Protein AF-A0A961YXX7-F1 (afdb_monomer_lite)

Secondary structure (DSSP, 8-state):
-HHHHHSTT-EEHHHHHHHHT--HHHHHHIIIIIIIIIT---EEEEEETTTEEEEEE--

pLDDT: mean 95.92, std 5.8, range [56.41, 98.56]

Structure (mmCIF, N/CA/C/O backbone):
data_AF-A0A961YXX7-F1
#
_entry.id   AF-A0A961YXX7-F1
#
loop_
_atom_site.group_PDB
_atom_site.id
_atom_site.type_symbol
_atom_site.label_atom_id
_atom_site.label_alt_id
_atom_site.label_comp_id
_atom_site.label_asym_id
_atom_site.label_entity_id
_atom_site.label_seq_id
_atom_site.pdbx_PDB_ins_code
_atom_site.Cartn_x
_atom_site.Cartn_y
_atom_site.Cartn_z
_atom_site.occupancy
_atom_site.B_iso_or_equiv
_atom_site.auth_s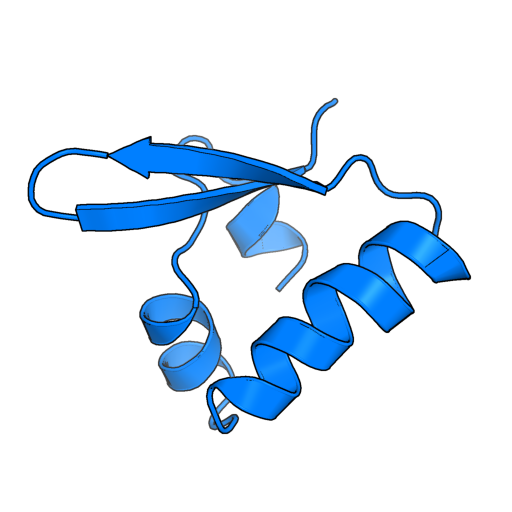eq_id
_atom_site.auth_comp_id
_atom_site.auth_asym_id
_atom_s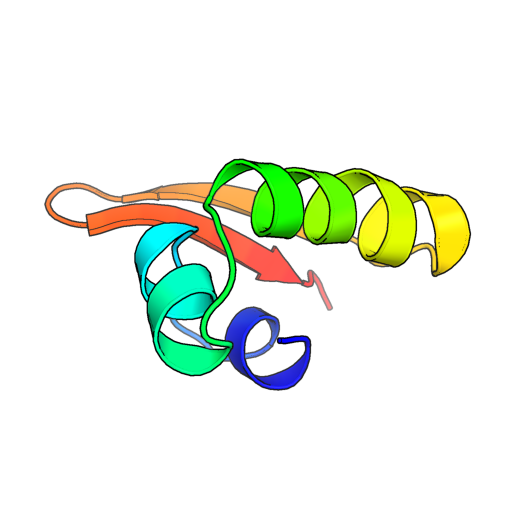ite.auth_atom_id
_atom_site.pdbx_PDB_model_num
ATOM 1 N N . MET A 1 1 ? -2.700 -6.547 -4.759 1.00 94.19 1 MET A N 1
ATOM 2 C CA . MET A 1 1 ? -2.110 -5.384 -4.077 1.00 94.19 1 MET A CA 1
ATOM 3 C C . MET A 1 1 ? -2.381 -4.108 -4.852 1.00 94.19 1 MET A C 1
ATOM 5 O O . MET A 1 1 ? -3.075 -3.265 -4.317 1.00 94.19 1 MET A O 1
ATOM 9 N N . ILE A 1 2 ? -1.934 -3.976 -6.111 1.00 96.12 2 ILE A N 1
ATOM 10 C CA . ILE A 1 2 ? -2.184 -2.762 -6.921 1.00 96.12 2 ILE A CA 1
ATOM 11 C C . ILE A 1 2 ? -3.676 -2.397 -6.971 1.00 96.12 2 ILE A C 1
ATOM 13 O O . ILE A 1 2 ? -4.016 -1.251 -6.717 1.00 96.12 2 ILE A O 1
ATOM 17 N N . ALA A 1 3 ? -4.568 -3.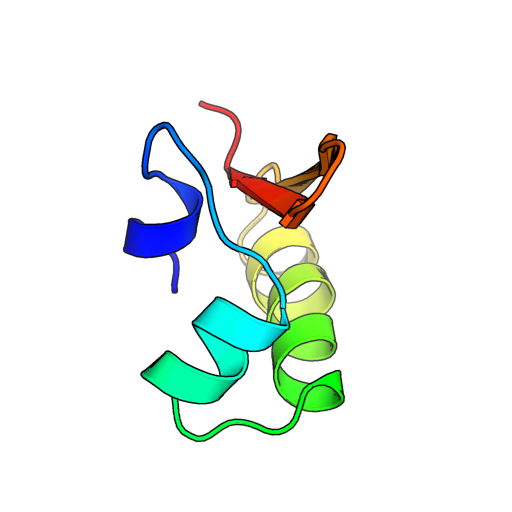366 -7.210 1.00 96.75 3 ALA A N 1
ATOM 18 C CA . ALA A 1 3 ? -6.015 -3.122 -7.195 1.00 96.75 3 ALA A CA 1
ATOM 19 C C . ALA A 1 3 ? -6.529 -2.576 -5.846 1.00 96.75 3 ALA A C 1
ATOM 21 O O . ALA A 1 3 ? -7.335 -1.657 -5.837 1.00 96.75 3 ALA A O 1
ATOM 22 N N . MET A 1 4 ? -6.014 -3.080 -4.716 1.00 97.62 4 MET A N 1
ATOM 23 C CA . MET A 1 4 ? -6.378 -2.584 -3.379 1.00 97.62 4 MET A CA 1
ATOM 24 C C . MET A 1 4 ? -5.890 -1.147 -3.159 1.00 97.62 4 MET A C 1
ATOM 26 O O . MET A 1 4 ? -6.611 -0.326 -2.617 1.00 97.62 4 MET A O 1
ATOM 30 N N . LEU A 1 5 ? -4.683 -0.820 -3.628 1.00 97.38 5 LEU A N 1
ATOM 31 C CA . LEU A 1 5 ? -4.119 0.529 -3.515 1.00 97.38 5 LEU A CA 1
ATOM 32 C C . LEU A 1 5 ? -4.760 1.535 -4.487 1.00 97.38 5 LEU A C 1
ATOM 34 O O . LEU A 1 5 ? -4.700 2.734 -4.238 1.00 97.38 5 LEU A O 1
ATOM 38 N N . LYS A 1 6 ? -5.351 1.062 -5.591 1.00 96.12 6 LYS A N 1
ATOM 39 C CA . LYS A 1 6 ? -6.150 1.875 -6.523 1.00 96.12 6 LYS A CA 1
ATOM 40 C C . LYS A 1 6 ? -7.610 2.027 -6.087 1.00 96.12 6 LYS A C 1
ATOM 42 O O . LYS A 1 6 ? -8.328 2.836 -6.669 1.00 96.12 6 LYS A O 1
ATOM 47 N N . ALA A 1 7 ? -8.068 1.254 -5.102 1.00 95.44 7 ALA A N 1
ATOM 48 C CA . ALA A 1 7 ? -9.405 1.421 -4.552 1.00 95.44 7 ALA A CA 1
ATOM 49 C C . ALA A 1 7 ? -9.524 2.791 -3.869 1.00 95.44 7 ALA A C 1
ATOM 51 O O . ALA A 1 7 ? -8.553 3.301 -3.307 1.00 95.44 7 ALA A O 1
ATOM 52 N N . LYS A 1 8 ? -10.732 3.367 -3.878 1.00 92.06 8 LYS A N 1
ATOM 53 C CA . LYS A 1 8 ? -11.015 4.682 -3.278 1.00 92.06 8 LYS A CA 1
ATOM 54 C C . LYS A 1 8 ? -10.535 4.767 -1.824 1.00 92.06 8 LYS A C 1
ATOM 56 O O . LYS A 1 8 ? -9.917 5.750 -1.421 1.00 92.06 8 LYS A O 1
ATOM 61 N N . ASP A 1 9 ? -10.743 3.698 -1.065 1.00 93.75 9 ASP A N 1
ATOM 62 C CA . ASP A 1 9 ? -10.400 3.649 0.357 1.00 93.75 9 ASP A CA 1
ATOM 63 C C . ASP A 1 9 ? -8.942 3.261 0.625 1.00 93.75 9 ASP A C 1
ATOM 65 O O . ASP A 1 9 ? -8.527 3.241 1.785 1.00 93.75 9 ASP A O 1
ATOM 69 N N . GLY A 1 10 ? -8.159 2.980 -0.423 1.00 96.69 10 GLY A N 1
ATOM 70 C CA . GLY A 1 10 ? -6.810 2.438 -0.309 1.00 96.69 10 GLY A CA 1
ATOM 71 C C . GLY A 1 10 ? -6.765 1.126 0.468 1.00 96.69 10 GLY A C 1
ATOM 72 O O . GLY A 1 10 ? -7.766 0.421 0.597 1.00 96.69 10 GLY A O 1
ATOM 73 N N . ALA A 1 11 ? -5.590 0.813 1.012 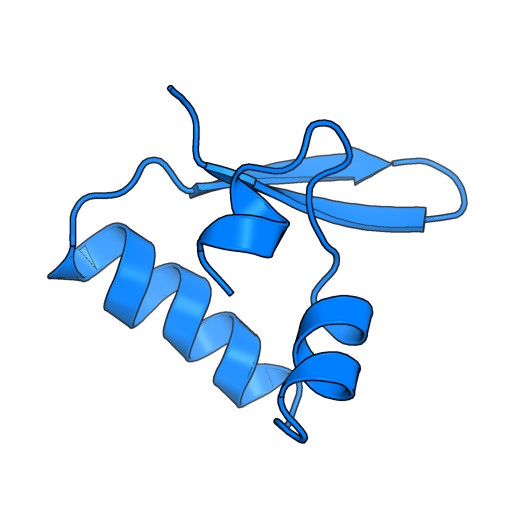1.00 98.00 11 ALA A N 1
ATOM 74 C CA . ALA A 1 11 ? -5.444 -0.303 1.938 1.00 98.00 11 ALA A CA 1
ATOM 75 C C . ALA A 1 11 ? -4.384 -0.053 3.015 1.00 98.00 11 ALA A C 1
ATOM 77 O O . ALA A 1 11 ? -3.387 0.634 2.779 1.00 98.00 11 ALA A O 1
ATOM 78 N N . THR A 1 12 ? -4.581 -0.630 4.197 1.00 98.38 12 THR A N 1
ATOM 79 C CA . THR A 1 12 ? -3.578 -0.679 5.267 1.00 98.38 12 THR A CA 1
ATOM 80 C C . THR A 1 12 ? -2.572 -1.803 5.027 1.00 98.38 12 THR A C 1
ATOM 82 O O . THR A 1 12 ? -2.767 -2.690 4.190 1.00 98.38 12 THR A O 1
ATOM 85 N N . VAL A 1 13 ? -1.467 -1.791 5.776 1.00 98.19 13 VAL A N 1
ATOM 86 C CA . VAL A 1 13 ? -0.496 -2.893 5.723 1.00 98.19 13 VAL A CA 1
ATOM 87 C C . VAL A 1 13 ? -1.136 -4.198 6.189 1.00 98.19 13 VAL A C 1
ATOM 89 O O . VAL A 1 13 ? -0.847 -5.245 5.623 1.00 98.19 13 VAL A O 1
ATOM 92 N N . GLU A 1 14 ? -2.011 -4.131 7.185 1.00 98.00 14 GLU A N 1
ATOM 93 C CA . GLU A 1 14 ? -2.688 -5.265 7.805 1.00 98.00 14 GLU A CA 1
ATOM 94 C C . GLU A 1 14 ? -3.731 -5.884 6.861 1.00 98.00 14 GLU A C 1
ATOM 96 O O . GLU A 1 14 ? -3.793 -7.108 6.728 1.00 98.00 14 GLU A O 1
ATOM 101 N N . GLU A 1 15 ? -4.491 -5.058 6.133 1.00 98.19 15 GLU A N 1
ATOM 102 C CA . GLU A 1 15 ? -5.425 -5.507 5.091 1.00 98.19 15 GLU A CA 1
ATOM 103 C C . GLU A 1 15 ? -4.677 -6.220 3.954 1.00 98.19 15 GLU A C 1
ATOM 105 O O . GLU A 1 15 ? -5.074 -7.304 3.523 1.00 98.19 15 GLU A O 1
ATOM 110 N N . ILE A 1 16 ? -3.554 -5.654 3.491 1.00 98.38 16 ILE A N 1
ATOM 111 C CA . ILE A 1 16 ? -2.728 -6.275 2.443 1.00 98.38 16 ILE A CA 1
ATOM 112 C C . ILE A 1 16 ? -2.068 -7.556 2.967 1.00 98.38 16 ILE A C 1
ATOM 114 O O . ILE A 1 16 ? -2.070 -8.569 2.275 1.00 98.38 16 ILE A O 1
ATOM 118 N N . ALA A 1 17 ? -1.523 -7.544 4.183 1.00 98.44 17 ALA A N 1
ATOM 119 C CA . ALA A 1 17 ? -0.926 -8.721 4.810 1.00 98.44 17 ALA A CA 1
ATOM 120 C C . ALA A 1 17 ? -1.926 -9.882 4.868 1.00 98.44 17 ALA A C 1
ATOM 122 O O . ALA A 1 17 ? -1.603 -10.991 4.447 1.00 98.44 17 ALA A O 1
ATOM 123 N N . THR A 1 18 ? -3.157 -9.600 5.298 1.00 98.38 18 THR A N 1
ATOM 124 C CA . THR A 1 18 ? -4.242 -10.584 5.384 1.00 98.38 18 THR A CA 1
ATOM 125 C C . THR A 1 18 ? -4.632 -11.113 4.005 1.00 98.38 18 THR A C 1
ATOM 127 O O . THR A 1 18 ? -4.698 -12.323 3.809 1.00 98.38 18 THR A O 1
ATOM 130 N N . ALA A 1 19 ? -4.826 -10.228 3.022 1.00 98.25 19 ALA A N 1
ATOM 131 C CA . ALA A 1 19 ? -5.238 -10.617 1.673 1.00 98.25 19 ALA A CA 1
ATOM 132 C C . ALA A 1 19 ? -4.184 -11.450 0.917 1.00 98.25 19 ALA A C 1
ATOM 134 O O . ALA A 1 19 ? -4.541 -12.253 0.058 1.00 98.25 19 ALA A O 1
ATOM 135 N N . PHE A 1 20 ? -2.895 -11.250 1.209 1.00 97.38 20 PHE A N 1
ATOM 136 C CA . PHE A 1 20 ? -1.784 -11.924 0.523 1.00 97.38 20 PHE A CA 1
ATOM 137 C C . PHE A 1 20 ? -1.125 -13.040 1.346 1.00 97.38 20 PHE A C 1
ATOM 139 O O . PHE A 1 20 ? -0.235 -13.718 0.833 1.00 97.38 20 PHE A O 1
ATOM 146 N N . GLY A 1 21 ? -1.520 -13.231 2.609 1.00 98.25 21 GLY A N 1
ATOM 147 C CA . GLY A 1 21 ? -0.824 -14.130 3.535 1.00 98.25 21 GLY A CA 1
ATOM 148 C C . GLY A 1 21 ? 0.625 -13.701 3.797 1.00 98.25 21 GLY A C 1
ATOM 149 O O . GLY A 1 21 ? 1.502 -14.535 4.009 1.00 98.25 21 GLY A O 1
ATOM 150 N N . TRP A 1 22 ? 0.906 -12.400 3.716 1.00 98.44 22 TRP A N 1
ATOM 151 C CA . TRP A 1 22 ? 2.254 -11.853 3.853 1.00 98.44 22 TRP A CA 1
ATOM 152 C C . TRP A 1 22 ? 2.502 -11.315 5.249 1.00 98.44 22 TRP A C 1
ATOM 154 O O . TRP A 1 22 ? 1.616 -10.767 5.899 1.00 98.44 22 TRP A O 1
ATOM 164 N N . GLN A 1 23 ? 3.758 -11.375 5.683 1.00 98.56 23 GLN A N 1
ATOM 165 C CA . GLN A 1 23 ? 4.178 -10.651 6.872 1.00 98.56 23 GLN A CA 1
ATOM 166 C C . GLN A 1 23 ? 4.194 -9.142 6.603 1.00 98.56 23 GLN A C 1
ATOM 168 O O . GLN A 1 23 ? 4.465 -8.666 5.497 1.00 98.56 23 GLN A O 1
ATOM 173 N N . ALA A 1 24 ? 3.957 -8.361 7.654 1.00 98.00 24 ALA A N 1
ATOM 174 C CA . ALA A 1 24 ? 3.815 -6.915 7.543 1.00 98.00 24 ALA A CA 1
ATOM 175 C C . ALA A 1 24 ? 5.085 -6.215 7.006 1.00 98.00 24 ALA A C 1
ATOM 177 O O . ALA A 1 24 ? 5.000 -5.154 6.385 1.00 98.00 24 ALA A O 1
ATOM 178 N N . HIS A 1 25 ? 6.280 -6.772 7.228 1.00 97.94 25 HIS A N 1
ATOM 179 C CA . HIS A 1 25 ? 7.519 -6.223 6.664 1.00 97.94 25 HIS A CA 1
ATOM 180 C C . HIS A 1 25 ? 7.677 -6.549 5.169 1.00 97.94 25 HIS A C 1
ATOM 182 O O . HIS A 1 25 ? 8.200 -5.720 4.427 1.00 97.94 25 HIS A O 1
ATOM 188 N N . THR A 1 26 ? 7.159 -7.690 4.701 1.00 98.56 26 THR A N 1
ATOM 189 C CA . THR A 1 26 ? 7.105 -8.045 3.275 1.00 98.56 26 THR A CA 1
ATOM 190 C C . THR A 1 26 ? 6.215 -7.069 2.512 1.00 98.56 26 THR A C 1
ATOM 192 O O . THR A 1 26 ? 6.615 -6.562 1.466 1.00 98.56 26 THR A O 1
ATOM 195 N N . VAL A 1 27 ? 5.054 -6.718 3.076 1.00 98.50 27 VAL A N 1
ATOM 196 C CA . VAL A 1 27 ? 4.160 -5.694 2.510 1.00 98.50 27 VAL A CA 1
ATOM 197 C C . VAL A 1 27 ? 4.876 -4.347 2.392 1.00 98.50 27 VAL A C 1
ATOM 199 O O . VAL A 1 27 ? 4.860 -3.730 1.329 1.00 98.50 27 VAL A O 1
ATOM 202 N N . ARG A 1 28 ? 5.560 -3.900 3.455 1.00 98.06 28 ARG A N 1
ATOM 203 C CA . ARG A 1 28 ? 6.331 -2.643 3.436 1.00 98.06 28 ARG A CA 1
ATOM 204 C C . ARG A 1 28 ? 7.444 -2.677 2.384 1.00 98.06 28 ARG A C 1
ATOM 206 O O . ARG A 1 28 ? 7.601 -1.714 1.637 1.00 98.06 28 ARG A O 1
ATOM 213 N N . GLY A 1 29 ? 8.165 -3.793 2.274 1.00 98.25 29 GLY A N 1
ATOM 214 C CA . GLY A 1 29 ? 9.165 -4.003 1.227 1.00 98.25 29 GLY A CA 1
ATOM 215 C C . GLY A 1 29 ? 8.570 -3.915 -0.182 1.00 98.25 29 GLY A C 1
ATOM 216 O O . GLY A 1 29 ? 9.135 -3.252 -1.051 1.00 98.25 29 GLY A O 1
ATOM 217 N N . ALA A 1 30 ? 7.395 -4.506 -0.402 1.00 98.19 30 ALA A N 1
ATOM 218 C CA . ALA A 1 30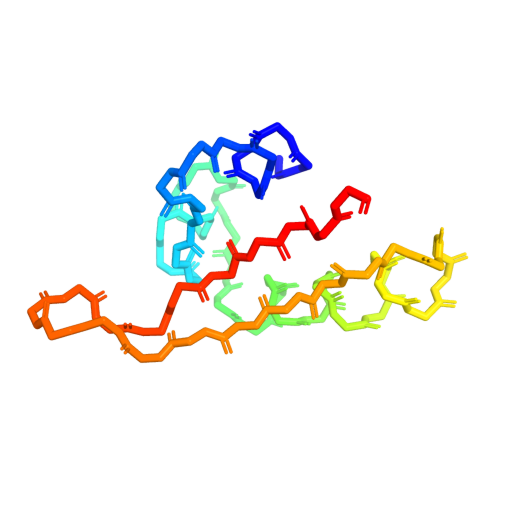 ? 6.699 -4.443 -1.683 1.00 98.19 30 ALA A CA 1
ATOM 219 C C . ALA A 1 30 ? 6.220 -3.018 -2.020 1.00 98.19 30 ALA A C 1
ATOM 221 O O . ALA A 1 30 ? 6.413 -2.568 -3.149 1.00 98.19 30 ALA A O 1
ATOM 222 N N . LEU A 1 31 ? 5.659 -2.283 -1.051 1.00 97.88 31 LEU A N 1
ATOM 223 C CA . LEU A 1 31 ? 5.199 -0.899 -1.230 1.00 97.88 31 LEU A CA 1
ATOM 224 C C . LEU A 1 31 ? 6.338 0.033 -1.670 1.00 97.88 31 LEU A C 1
ATOM 226 O O . LEU A 1 31 ? 6.219 0.728 -2.678 1.00 97.88 31 LEU A O 1
ATOM 230 N N . TYR A 1 32 ? 7.459 0.039 -0.945 1.00 96.88 32 TYR A N 1
ATOM 231 C CA . TYR A 1 32 ? 8.542 0.992 -1.211 1.00 96.88 32 TYR A CA 1
ATOM 232 C C . TYR A 1 32 ? 9.539 0.497 -2.264 1.00 96.88 32 TYR A C 1
ATOM 234 O O . TYR A 1 32 ? 10.002 1.279 -3.095 1.00 96.88 32 TYR A O 1
ATOM 242 N N . GLY A 1 33 ? 9.870 -0.793 -2.252 1.00 97.62 33 GLY A N 1
ATOM 243 C CA . GLY A 1 33 ? 10.844 -1.383 -3.166 1.00 97.62 33 GLY A CA 1
ATOM 244 C C . GLY A 1 33 ? 10.243 -1.693 -4.533 1.00 97.62 33 GLY A C 1
ATOM 245 O O . GLY A 1 33 ? 10.694 -1.166 -5.549 1.00 97.62 33 GLY A O 1
ATOM 246 N N . ALA A 1 34 ? 9.219 -2.545 -4.570 1.00 97.62 34 ALA A N 1
ATOM 247 C CA . ALA A 1 34 ? 8.653 -2.999 -5.836 1.00 97.62 34 ALA A CA 1
ATOM 248 C C . ALA A 1 34 ? 7.774 -1.923 -6.487 1.00 97.62 34 ALA A C 1
ATOM 250 O O . ALA A 1 34 ? 8.006 -1.570 -7.638 1.00 97.62 34 ALA A O 1
ATOM 251 N N . LEU A 1 35 ? 6.794 -1.371 -5.766 1.00 96.81 35 LEU A N 1
ATOM 252 C CA . LEU A 1 35 ? 5.843 -0.435 -6.368 1.00 96.81 35 LEU A CA 1
ATOM 253 C C . LEU A 1 35 ? 6.444 0.954 -6.584 1.00 96.81 35 LEU A C 1
ATOM 255 O O . LEU A 1 35 ? 6.455 1.434 -7.713 1.00 96.81 35 LEU A O 1
ATOM 259 N N . ARG A 1 36 ? 6.969 1.590 -5.530 1.00 95.81 36 ARG A N 1
ATOM 260 C CA . ARG A 1 36 ? 7.479 2.963 -5.640 1.00 95.81 36 ARG A CA 1
ATOM 261 C C . ARG A 1 36 ? 8.799 3.040 -6.403 1.00 95.81 36 ARG A C 1
ATOM 263 O O . ARG A 1 36 ? 8.903 3.784 -7.369 1.00 95.81 36 ARG A O 1
ATOM 270 N N . LYS A 1 37 ? 9.818 2.279 -5.986 1.00 97.12 37 LYS A N 1
ATOM 271 C CA . LYS A 1 37 ? 11.164 2.392 -6.573 1.00 97.12 37 LYS A CA 1
ATOM 272 C C . LYS A 1 37 ? 11.287 1.706 -7.935 1.00 97.12 37 LYS A C 1
ATOM 274 O O . LYS A 1 37 ? 11.837 2.303 -8.850 1.00 97.12 37 LYS A O 1
ATOM 279 N N . LYS A 1 38 ? 10.827 0.457 -8.071 1.00 97.06 38 LYS A N 1
ATOM 280 C CA . LYS A 1 38 ? 11.021 -0.321 -9.309 1.00 97.06 38 LYS A CA 1
ATOM 281 C C . LYS A 1 38 ? 9.972 -0.018 -10.380 1.00 97.06 38 LYS A C 1
ATOM 283 O O . LYS A 1 38 ? 10.334 0.084 -11.545 1.00 97.06 38 LYS A O 1
ATOM 288 N N . LEU A 1 39 ? 8.697 0.092 -10.005 1.00 96.31 39 LEU A N 1
ATOM 289 C CA . LEU A 1 39 ? 7.605 0.353 -10.953 1.00 96.31 39 LEU A CA 1
ATOM 290 C C . LEU A 1 39 ? 7.263 1.842 -11.103 1.00 96.31 39 LEU A C 1
ATOM 292 O O . LEU A 1 39 ? 6.425 2.174 -11.934 1.00 96.31 39 LEU A O 1
ATOM 296 N N . GLY A 1 40 ? 7.885 2.727 -10.317 1.00 96.50 40 GLY A N 1
ATOM 297 C CA . GLY A 1 40 ? 7.667 4.173 -10.414 1.00 96.50 40 GLY A CA 1
ATOM 298 C C . GLY A 1 40 ? 6.254 4.619 -10.036 1.00 96.50 40 GLY A C 1
ATOM 299 O O . GLY A 1 40 ? 5.836 5.699 -10.437 1.00 96.50 40 GLY A O 1
ATOM 300 N N . LEU A 1 41 ? 5.499 3.797 -9.301 1.00 96.38 41 LEU A N 1
ATOM 301 C CA . LEU A 1 41 ? 4.135 4.136 -8.904 1.00 96.38 41 LEU A CA 1
ATOM 302 C C . LEU A 1 41 ? 4.155 5.162 -7.772 1.00 96.38 41 LEU A C 1
ATOM 304 O O . LEU A 1 41 ? 4.903 5.008 -6.798 1.00 96.38 41 LEU A O 1
ATOM 308 N N . ASP A 1 42 ? 3.281 6.161 -7.864 1.00 96.00 42 ASP A N 1
ATOM 309 C CA . ASP A 1 42 ? 3.115 7.162 -6.815 1.00 96.00 42 ASP A CA 1
ATOM 310 C C . ASP A 1 42 ? 2.348 6.580 -5.622 1.00 96.00 42 ASP A C 1
ATOM 312 O O . ASP A 1 42 ? 1.133 6.703 -5.499 1.00 96.00 42 ASP A O 1
ATOM 316 N N . VAL A 1 43 ? 3.051 5.851 -4.756 1.00 96.62 43 VAL A N 1
ATOM 317 C CA . VAL A 1 43 ? 2.464 5.294 -3.534 1.00 96.62 43 VAL A CA 1
ATOM 318 C C . VAL A 1 43 ? 2.469 6.359 -2.440 1.00 96.62 43 VAL A C 1
ATOM 320 O O . VAL A 1 43 ? 3.502 6.620 -1.814 1.00 96.62 43 VAL A O 1
ATOM 323 N N . VAL A 1 44 ? 1.295 6.919 -2.167 1.00 95.88 44 VAL A N 1
ATOM 324 C CA . VAL A 1 44 ? 1.054 7.883 -1.089 1.00 95.88 44 VAL A CA 1
ATOM 325 C C . VAL A 1 44 ? 0.477 7.191 0.141 1.00 95.88 44 VAL A C 1
ATOM 327 O O . VAL A 1 44 ? -0.058 6.082 0.071 1.00 95.88 44 VAL A O 1
ATOM 330 N N . SER A 1 45 ? 0.592 7.838 1.301 1.00 95.88 45 SER A N 1
ATOM 331 C CA . SER A 1 45 ? -0.026 7.329 2.524 1.00 95.88 45 SER A CA 1
ATOM 332 C C . SER A 1 45 ? -0.509 8.448 3.429 1.00 95.88 45 SER A C 1
ATOM 334 O O . SER A 1 45 ? 0.161 9.470 3.563 1.00 95.88 45 SER A O 1
ATOM 336 N N . GLU A 1 46 ? -1.610 8.201 4.123 1.00 96.62 46 GLU A N 1
ATOM 337 C CA . GLU A 1 46 ? -2.183 9.113 5.109 1.00 96.62 46 GLU A CA 1
ATOM 338 C C . GLU A 1 46 ? -2.538 8.364 6.394 1.00 96.62 46 GLU A C 1
ATOM 340 O O . GLU A 1 46 ? -2.720 7.144 6.393 1.00 96.62 46 GLU A O 1
ATOM 345 N N . LYS A 1 47 ? -2.602 9.088 7.514 1.00 97.19 47 LYS A N 1
ATOM 346 C CA . LYS A 1 47 ? -3.182 8.551 8.747 1.00 97.19 47 LYS A CA 1
ATOM 347 C C . LYS A 1 47 ? -4.685 8.806 8.704 1.00 97.19 47 LYS A C 1
ATOM 349 O O . LYS A 1 47 ? -5.089 9.959 8.615 1.00 97.19 47 LYS A O 1
ATOM 354 N N . VAL A 1 48 ? -5.472 7.743 8.799 1.00 95.94 48 VAL A N 1
ATOM 355 C CA . VAL A 1 48 ? -6.931 7.795 8.898 1.00 95.94 48 VAL A CA 1
ATOM 356 C C . VAL A 1 48 ? -7.316 7.415 10.319 1.00 95.94 48 VAL A C 1
ATOM 358 O O . VAL A 1 48 ? -6.882 6.375 10.827 1.00 95.94 48 VAL A O 1
ATOM 361 N N . ASP A 1 49 ? -8.103 8.269 10.967 1.00 94.75 49 ASP A N 1
ATOM 362 C CA . ASP A 1 49 ? -8.567 8.013 12.327 1.00 94.75 49 ASP A CA 1
ATOM 363 C C . ASP A 1 49 ? -9.381 6.710 12.393 1.00 94.75 49 ASP A C 1
ATOM 365 O O . ASP A 1 49 ? -10.120 6.375 11.467 1.00 94.75 49 ASP A O 1
ATOM 369 N N . GLY A 1 50 ? -9.160 5.911 13.435 1.00 92.44 50 GLY A N 1
ATOM 370 C CA . GLY A 1 50 ? -9.777 4.587 13.604 1.00 92.44 50 GLY A CA 1
ATOM 371 C C . GLY A 1 50 ? -9.331 3.473 12.633 1.00 92.44 50 GLY A C 1
ATOM 372 O O . GLY A 1 50 ? -9.557 2.305 12.937 1.00 92.44 50 GLY A O 1
ATOM 373 N N . LYS A 1 51 ? -8.669 3.781 11.505 1.00 91.44 51 LYS A N 1
ATOM 374 C CA . LYS A 1 51 ? -8.206 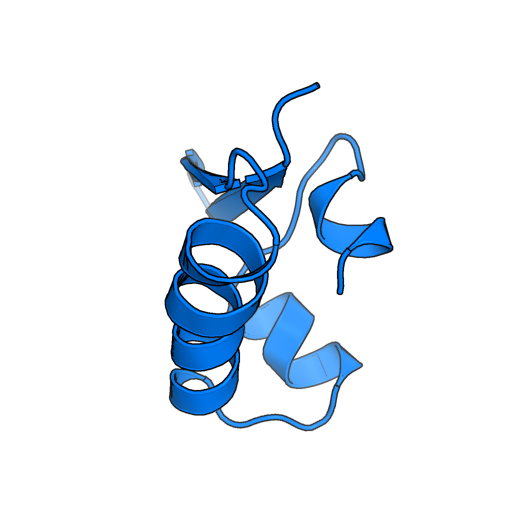2.784 10.508 1.00 91.44 51 LYS A CA 1
ATOM 375 C C . LYS A 1 51 ? -6.682 2.609 10.469 1.00 91.44 51 LYS A C 1
ATOM 377 O O . LYS A 1 51 ? -6.180 1.588 10.006 1.00 91.44 51 LYS A O 1
ATOM 382 N N . GLY A 1 52 ? -5.926 3.584 10.970 1.00 95.19 52 GLY A N 1
ATOM 383 C CA . GLY A 1 52 ? -4.464 3.569 10.932 1.00 95.19 52 GLY A CA 1
ATOM 384 C C . GLY A 1 52 ? -3.909 4.162 9.635 1.00 95.19 52 GLY A C 1
ATOM 385 O O . GLY A 1 52 ? -4.500 5.064 9.043 1.00 95.19 52 GLY A O 1
ATOM 386 N N . ARG A 1 53 ? -2.719 3.721 9.206 1.00 97.81 53 ARG A N 1
ATOM 387 C CA . ARG A 1 53 ? -2.082 4.262 7.993 1.00 97.81 53 ARG A CA 1
ATOM 388 C C . ARG A 1 53 ? -2.610 3.556 6.747 1.00 97.81 53 ARG A C 1
ATOM 390 O O . ARG A 1 53 ? -2.375 2.365 6.565 1.00 97.81 53 ARG A O 1
ATOM 397 N N . VAL A 1 54 ? -3.249 4.323 5.873 1.00 98.12 54 VAL A N 1
ATOM 398 C CA . VAL A 1 54 ? -3.794 3.865 4.592 1.00 98.12 54 VAL A CA 1
ATOM 399 C C . VAL A 1 54 ? -2.844 4.256 3.466 1.00 98.12 54 VAL A C 1
ATOM 401 O O . VAL A 1 54 ? -2.309 5.365 3.457 1.00 98.12 54 VAL A O 1
ATOM 404 N N . TYR A 1 55 ? -2.636 3.342 2.521 1.00 98.06 55 TYR A N 1
ATOM 405 C CA . TYR A 1 55 ? -1.806 3.521 1.335 1.00 98.06 55 TYR A CA 1
ATOM 406 C C . TYR A 1 55 ? -2.671 3.559 0.074 1.00 98.06 55 TYR A C 1
ATOM 408 O O . TYR A 1 55 ? -3.600 2.760 -0.067 1.00 98.06 55 TYR A O 1
ATOM 416 N N . ARG A 1 56 ? -2.337 4.457 -0.860 1.00 97.44 56 ARG A N 1
ATOM 417 C CA . ARG A 1 56 ? -2.982 4.579 -2.177 1.00 97.44 56 ARG A CA 1
ATOM 418 C C . ARG A 1 56 ? -1.949 4.766 -3.278 1.00 97.44 56 ARG A C 1
ATOM 420 O O . ARG A 1 56 ? -0.851 5.243 -3.009 1.00 97.44 56 ARG A O 1
ATOM 427 N N . ILE A 1 57 ? -2.304 4.398 -4.504 1.00 96.00 57 ILE A N 1
ATOM 428 C CA . ILE A 1 57 ? -1.563 4.816 -5.698 1.00 96.00 57 ILE A CA 1
ATOM 429 C C . ILE A 1 57 ? -2.245 6.073 -6.240 1.00 96.00 57 ILE A C 1
ATOM 431 O O . ILE A 1 57 ? -3.424 6.014 -6.593 1.00 96.00 57 ILE A O 1
ATOM 435 N N . GLY A 1 58 ? -1.515 7.190 -6.253 1.00 81.12 58 GLY A N 1
ATOM 436 C CA . GLY A 1 58 ? -1.909 8.425 -6.922 1.00 81.12 58 GLY A CA 1
ATOM 437 C C . GLY A 1 58 ? -2.101 8.176 -8.415 1.00 81.12 58 GLY A C 1
ATOM 438 O O . GLY A 1 58 ? -1.355 7.400 -9.019 1.00 81.12 58 GLY A O 1
ATOM 439 N N . ASN A 1 59 ? -3.160 8.760 -8.971 1.00 56.41 59 ASN A N 1
ATOM 440 C CA . ASN A 1 59 ? -3.419 8.731 -10.407 1.00 56.41 59 ASN A CA 1
ATOM 441 C C . ASN A 1 59 ? -2.554 9.774 -11.113 1.00 56.41 59 ASN A C 1
ATOM 443 O O . ASN A 1 59 ? -2.458 10.892 -10.557 1.00 56.41 59 ASN A O 1
#

Sequence (59 aa):
MIAMLKAKDGATVEEIATAFGWQAHTVRGALYGALRKKLGLDVVSEKVDGKGRVYRIGN

Foldseek 3Di:
DQVQQADPQADDLVRVCVVPVHDSVVSVCCQVPVACPPVVWQWDWDQDPPHGIGIHTDD

Radius of gyration: 10.53 Å; chains: 1; bounding box: 22×23×25 Å